Protein AF-A0A7Y2GJF8-F1 (afdb_monomer)

Nearest PDB structures (foldseek):
  7q1u-assembly1_B  TM=3.019E-01  e=6.125E-01  Escherichia coli K-12
  6xux-assembly1_A  TM=4.109E-01  e=1.819E+00  Escherichia coli K-12
  5gw7-assembly1_A  TM=3.186E-01  e=1.722E+00  Escherichia coli K-12
  6szw-assembly1_B  TM=3.646E-01  e=4.587E+00  Homo sapiens
  5ca3-assembly1_A  TM=2.733E-01  e=1.819E+00  Escherichia coli K-12

Solvent-accessible surface area (backbone atoms only — not comparable to full-atom values): 9006 Å² total; per-residue (Å²): 134,92,78,89,88,84,89,83,88,80,82,88,88,82,90,76,90,79,80,70,80,77,77,78,77,64,84,79,70,76,78,77,66,73,54,85,49,54,71,48,77,48,79,56,97,68,32,31,32,43,35,41,38,47,97,43,24,38,38,39,35,42,32,59,45,86,38,51,74,63,38,77,48,60,35,39,48,48,78,48,47,39,62,96,47,70,71,48,23,49,57,17,38,55,56,54,38,46,22,29,38,28,49,71,85,45,76,46,53,50,68,62,38,60,48,78,46,71,37,67,77,72,75,99,55,66,48,45,50,41,31,37,20,41,76,86,67,48,76,43,41,74,46,75,44,72,45,53,131

Mean predicted aligned error: 14.21 Å

Sequence (149 aa):
MRFCTARIVQLLIYSILFTTPLLAYGPILPAVYSVKTVTSIENSNGLKTAIFDTEAGRIRFNLPDDMIAGDSLTGTVYTEPAGKNEKERGKNLEKLNAHVLDVAGQNSAVSNRIFKFELPITGSGVKFMVGLKDRKGNRVSSIDVPLSL

Secondary structure (DSSP, 8-state):
-------------------------------------EEEEEEETTEEEEEEEETTEEEEEEEES---TTSEEEEEEEEEE--SSHHHHHHHHHHHHT-EEEETTEEEEGGGSEEEEEPP--SS-SEEEEEEE-TTS-EEEEEEEEPP-

Structure (mmCIF, N/CA/C/O backbone):
data_AF-A0A7Y2GJF8-F1
#
_entry.id   AF-A0A7Y2GJF8-F1
#
loop_
_atom_site.group_PDB
_atom_site.id
_atom_site.type_symbol
_atom_site.label_atom_id
_atom_site.label_alt_id
_atom_site.label_comp_id
_atom_site.label_asym_id
_atom_site.label_entity_id
_atom_site.label_seq_id
_atom_site.pdbx_PDB_ins_code
_atom_site.Cartn_x
_atom_site.Cartn_y
_atom_site.Cartn_z
_atom_site.occupancy
_atom_site.B_iso_or_equiv
_atom_site.auth_seq_id
_atom_site.auth_comp_id
_atom_site.auth_asym_id
_atom_site.auth_atom_id
_atom_site.pdbx_PDB_model_num
ATOM 1 N N . MET A 1 1 ? -35.839 -91.460 17.081 1.00 36.31 1 MET A N 1
ATOM 2 C CA . MET A 1 1 ? -34.523 -91.714 17.719 1.00 36.31 1 MET A CA 1
ATOM 3 C C . MET A 1 1 ? -33.544 -90.687 17.140 1.00 36.31 1 MET A C 1
ATOM 5 O O . MET A 1 1 ? -33.461 -90.638 15.928 1.00 36.31 1 MET A O 1
ATOM 9 N N . ARG A 1 2 ? -33.128 -89.657 17.912 1.00 42.22 2 ARG A N 1
ATOM 10 C CA . ARG A 1 2 ? -31.788 -89.515 18.566 1.00 42.22 2 ARG A CA 1
ATOM 11 C C . ARG A 1 2 ? -30.663 -89.313 17.518 1.00 42.22 2 ARG A C 1
ATOM 13 O O . ARG A 1 2 ? -30.550 -90.192 16.684 1.00 42.22 2 ARG A O 1
ATOM 20 N N . PHE A 1 3 ? -29.800 -88.286 17.432 1.00 40.03 3 PHE A N 1
ATOM 21 C CA . PHE A 1 3 ? -29.294 -87.133 18.225 1.00 40.03 3 PHE A CA 1
ATOM 22 C C . PHE A 1 3 ? -28.727 -86.084 17.202 1.00 40.03 3 PHE A C 1
ATOM 24 O O . PHE A 1 3 ? -28.379 -86.486 16.099 1.00 40.03 3 PHE A O 1
ATOM 31 N N . CYS A 1 4 ? -28.771 -84.749 17.397 1.00 41.44 4 CYS A N 1
ATOM 32 C CA . CYS A 1 4 ? -27.732 -83.869 18.012 1.00 41.44 4 CYS A CA 1
ATOM 33 C C . CYS A 1 4 ? -26.285 -84.172 17.529 1.00 41.44 4 CYS A C 1
ATOM 35 O O . CYS A 1 4 ? -25.890 -85.323 17.599 1.00 41.44 4 CYS A O 1
ATOM 37 N N . THR A 1 5 ? -25.366 -83.289 17.105 1.00 45.94 5 THR A N 1
ATOM 38 C CA . THR A 1 5 ? -25.114 -81.834 17.219 1.00 45.94 5 THR A CA 1
ATOM 39 C C . THR A 1 5 ? -23.868 -81.550 16.347 1.00 45.94 5 THR A C 1
ATOM 41 O O . THR A 1 5 ? -22.977 -82.392 16.366 1.00 45.94 5 THR A O 1
ATOM 44 N N . ALA A 1 6 ? -23.736 -80.397 15.677 1.00 42.75 6 ALA A N 1
ATOM 45 C CA . ALA A 1 6 ? -22.507 -79.571 15.655 1.00 42.75 6 ALA A CA 1
ATOM 46 C C . ALA A 1 6 ? -22.603 -78.440 14.615 1.00 42.75 6 ALA A C 1
ATOM 48 O O . ALA A 1 6 ? -22.857 -78.652 13.435 1.00 42.75 6 ALA A O 1
ATOM 49 N N . ARG A 1 7 ? -22.399 -77.223 15.121 1.00 45.28 7 ARG A N 1
ATOM 50 C CA . ARG A 1 7 ? -22.245 -75.944 14.420 1.00 45.28 7 ARG A CA 1
ATOM 51 C C . ARG A 1 7 ? -21.040 -75.954 13.468 1.00 45.28 7 ARG A C 1
ATOM 53 O O . ARG A 1 7 ? -20.129 -76.728 13.725 1.00 45.28 7 ARG A O 1
ATOM 60 N N . ILE A 1 8 ? -20.982 -74.973 12.548 1.00 45.31 8 ILE A N 1
ATOM 61 C CA . ILE A 1 8 ? -19.852 -74.030 12.299 1.00 45.31 8 ILE A CA 1
ATOM 62 C C . ILE A 1 8 ? -19.810 -73.613 10.809 1.00 45.31 8 ILE A C 1
ATOM 64 O O . ILE A 1 8 ? -19.489 -74.429 9.958 1.00 45.31 8 ILE A O 1
ATOM 68 N N . VAL A 1 9 ? -20.061 -72.310 10.560 1.00 41.81 9 VAL A N 1
ATOM 69 C CA . VAL A 1 9 ? -19.407 -71.464 9.523 1.00 41.81 9 VAL A CA 1
ATOM 70 C C . VAL A 1 9 ? -19.924 -71.660 8.079 1.00 41.81 9 VAL A C 1
ATOM 72 O O . VAL A 1 9 ? -19.885 -72.748 7.537 1.00 41.81 9 VAL A O 1
ATOM 75 N N . GLN A 1 10 ? -20.504 -70.669 7.392 1.00 47.84 10 GLN A N 1
ATOM 76 C CA . GLN A 1 10 ? -19.879 -69.407 6.985 1.00 47.84 10 GLN A CA 1
ATOM 77 C C . GLN A 1 10 ? -20.947 -68.367 6.564 1.00 47.84 10 GLN A C 1
ATOM 79 O O . GLN A 1 10 ? -21.796 -68.650 5.724 1.00 47.84 10 GLN A O 1
ATOM 84 N N . LEU A 1 11 ? -20.858 -67.182 7.182 1.00 44.34 11 LEU A N 1
ATOM 85 C CA . LEU A 1 11 ? -21.131 -65.819 6.678 1.00 44.34 11 LEU A CA 1
ATOM 86 C C . LEU A 1 11 ? -21.849 -65.684 5.311 1.0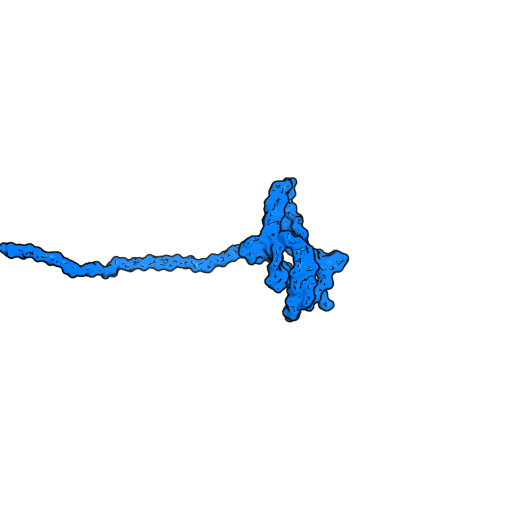0 44.34 11 LEU A C 1
ATOM 88 O O . LEU A 1 11 ? -21.334 -66.130 4.292 1.00 44.34 11 LEU A O 1
ATOM 92 N N . LEU A 1 12 ? -23.042 -65.067 5.251 1.00 45.53 12 LEU A N 1
ATOM 93 C CA . LEU A 1 12 ? -23.257 -63.607 5.086 1.00 45.53 12 LEU A CA 1
ATOM 94 C C . LEU A 1 12 ? -22.423 -63.009 3.951 1.00 45.53 12 LEU A C 1
ATOM 96 O O . LEU A 1 12 ? -21.213 -63.016 4.100 1.00 45.53 12 LEU A O 1
ATOM 100 N N . ILE A 1 13 ? -23.046 -62.392 2.931 1.00 51.12 13 ILE A N 1
ATOM 101 C CA . ILE A 1 13 ? -22.548 -61.151 2.297 1.00 51.12 13 ILE A CA 1
ATOM 102 C C . ILE A 1 13 ? -23.564 -60.583 1.269 1.00 51.12 13 ILE A C 1
ATOM 104 O O . ILE A 1 13 ? -23.836 -61.171 0.230 1.00 51.12 13 ILE A O 1
ATOM 108 N N . TYR A 1 14 ? -24.077 -59.390 1.607 1.00 44.25 14 TYR A N 1
ATOM 109 C CA . TYR A 1 14 ? -24.382 -58.252 0.722 1.00 44.25 14 TYR A CA 1
ATOM 110 C C . TYR A 1 14 ? -25.706 -58.188 -0.063 1.00 44.25 14 TYR A C 1
ATOM 112 O O . TYR A 1 14 ? -25.747 -58.009 -1.276 1.00 44.25 14 TYR A O 1
ATOM 120 N N . SER A 1 15 ? -26.811 -58.100 0.675 1.00 51.16 15 SER A N 1
ATOM 121 C CA . SER A 1 15 ? -27.824 -57.076 0.389 1.00 51.16 15 SER A CA 1
ATOM 122 C C . SER A 1 15 ? -27.354 -55.739 0.979 1.00 51.16 15 SER A C 1
ATOM 124 O O . SER A 1 15 ? -27.128 -55.702 2.182 1.00 51.16 15 SER A O 1
ATOM 126 N N . ILE A 1 16 ? -27.176 -54.698 0.157 1.00 58.72 16 ILE A N 1
ATOM 127 C CA . ILE A 1 16 ? -27.566 -53.282 0.361 1.00 58.72 16 ILE A CA 1
ATOM 128 C C . ILE A 1 16 ? -27.118 -52.528 -0.907 1.00 58.72 16 ILE A C 1
ATOM 130 O O . ILE A 1 16 ? -25.934 -52.267 -1.116 1.00 58.72 16 ILE A O 1
ATOM 134 N N . LEU A 1 17 ? -28.081 -52.166 -1.758 1.00 49.81 17 LEU A N 1
ATOM 135 C CA . LEU A 1 17 ? -27.919 -51.116 -2.763 1.00 49.81 17 LEU A CA 1
ATOM 136 C C . LEU A 1 17 ? -27.849 -49.782 -2.009 1.00 49.81 17 LEU A C 1
ATOM 138 O O . LEU A 1 17 ? -28.873 -49.163 -1.731 1.00 49.81 17 LEU A O 1
ATOM 142 N N . PHE A 1 18 ? -26.643 -49.367 -1.620 1.00 45.47 18 PHE A N 1
ATOM 143 C CA . PHE A 1 18 ? -26.397 -48.033 -1.077 1.00 45.47 18 PHE A CA 1
ATOM 144 C C . PHE A 1 18 ? -26.382 -47.064 -2.261 1.00 45.47 18 PHE A C 1
ATOM 146 O O . PHE A 1 18 ? -25.347 -46.782 -2.860 1.00 45.47 18 PHE A O 1
ATOM 153 N N . THR A 1 19 ? -27.567 -46.606 -2.656 1.00 52.97 19 THR A N 1
ATOM 154 C CA . THR A 1 19 ? -27.721 -45.499 -3.594 1.00 52.97 19 THR A CA 1
ATOM 155 C C . THR A 1 19 ? -27.231 -44.238 -2.890 1.00 52.97 19 THR A C 1
ATOM 157 O O . THR A 1 19 ? -27.974 -43.609 -2.138 1.00 52.97 19 THR A O 1
ATOM 160 N N . THR A 1 20 ? -25.966 -43.876 -3.072 1.00 64.00 20 THR A N 1
ATOM 161 C CA . THR A 1 20 ? -25.497 -42.547 -2.692 1.00 64.00 20 THR A CA 1
A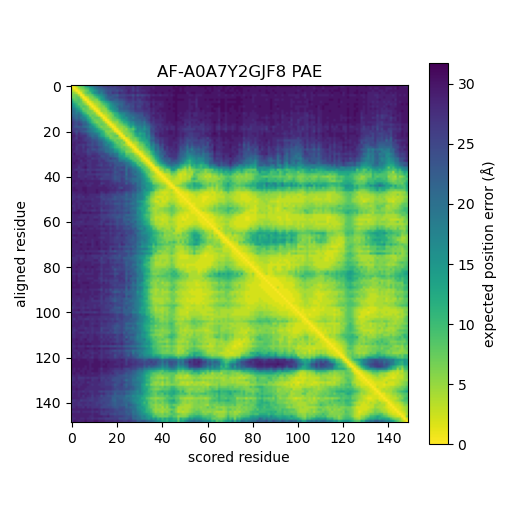TOM 162 C C . THR A 1 20 ? -25.920 -41.580 -3.798 1.00 64.00 20 THR A C 1
ATOM 164 O O . THR A 1 20 ? -25.414 -41.678 -4.917 1.00 64.00 20 THR A O 1
ATOM 167 N N . PRO A 1 21 ? -26.849 -40.634 -3.557 1.00 53.94 21 PRO A N 1
ATOM 168 C CA . PRO A 1 21 ? -26.909 -39.474 -4.417 1.00 53.94 21 PRO A CA 1
ATOM 169 C C . PRO A 1 21 ? -25.606 -38.718 -4.181 1.00 53.94 21 PRO A C 1
ATOM 171 O O . PRO A 1 21 ? -25.327 -38.230 -3.084 1.00 53.94 21 PRO A O 1
ATOM 174 N N . LEU A 1 22 ? -24.783 -38.715 -5.224 1.00 58.25 22 LEU A N 1
ATOM 175 C CA . LEU A 1 22 ? -23.621 -37.869 -5.391 1.00 58.25 22 LEU A CA 1
ATOM 176 C C . LEU A 1 22 ? -24.006 -36.450 -4.956 1.00 58.25 22 LEU A C 1
ATOM 178 O O . LEU A 1 22 ? -24.735 -35.749 -5.658 1.00 58.25 22 LEU A O 1
ATOM 182 N N . LEU A 1 23 ? -23.548 -36.054 -3.768 1.00 47.06 23 LEU A N 1
ATOM 183 C CA . LEU A 1 23 ? -23.505 -34.662 -3.357 1.00 47.06 23 LEU A CA 1
ATOM 184 C C . LEU A 1 23 ? -22.713 -33.937 -4.439 1.00 47.06 23 LEU A C 1
ATOM 186 O O . LEU A 1 23 ? -21.494 -34.077 -4.528 1.00 47.06 23 LEU A O 1
ATOM 190 N N . ALA A 1 24 ? -23.430 -33.209 -5.289 1.00 58.69 24 ALA A N 1
ATOM 191 C CA . ALA A 1 24 ? -22.868 -32.250 -6.213 1.00 58.69 24 ALA A CA 1
ATOM 192 C C . ALA A 1 24 ? -22.210 -31.140 -5.384 1.00 58.69 24 ALA A C 1
ATOM 194 O O . ALA A 1 24 ? -22.791 -30.088 -5.126 1.00 58.69 24 ALA A O 1
ATOM 195 N N . TYR A 1 25 ? -20.986 -31.403 -4.931 1.00 53.69 25 TYR A N 1
ATOM 196 C CA . TYR A 1 25 ? -20.023 -30.386 -4.553 1.00 53.69 25 TYR A CA 1
ATOM 197 C C . TYR A 1 25 ? -19.658 -29.647 -5.842 1.00 53.69 25 TYR A C 1
ATOM 199 O O . TYR A 1 25 ? -18.676 -29.958 -6.514 1.00 53.69 25 TYR A O 1
ATOM 207 N N . GLY A 1 26 ? -20.509 -28.700 -6.239 1.00 57.38 26 GLY A N 1
ATOM 208 C CA . GLY A 1 26 ? -20.113 -27.682 -7.200 1.00 57.38 26 GLY A CA 1
ATOM 209 C C . GLY A 1 26 ? -18.865 -26.968 -6.667 1.00 57.38 26 GLY A C 1
ATOM 210 O O . GLY A 1 26 ? -18.721 -26.837 -5.446 1.00 57.38 26 GLY A O 1
ATOM 211 N N . PRO A 1 27 ? -17.938 -26.530 -7.533 1.00 57.91 27 PRO A N 1
ATOM 212 C CA . PRO A 1 27 ? -16.806 -25.743 -7.077 1.00 57.91 27 PRO A CA 1
ATOM 213 C C . PRO A 1 27 ? -17.349 -24.513 -6.348 1.00 57.91 27 PRO A C 1
ATOM 215 O O . PRO A 1 27 ? -18.066 -23.695 -6.926 1.00 57.91 27 PRO A O 1
ATOM 218 N N . ILE A 1 28 ? -17.033 -24.409 -5.057 1.00 60.62 28 ILE A N 1
ATOM 219 C CA . ILE A 1 28 ? -17.267 -23.200 -4.278 1.00 60.62 28 ILE A CA 1
ATOM 220 C C . ILE A 1 28 ? -16.330 -22.166 -4.899 1.00 60.62 28 ILE A C 1
ATOM 222 O O . ILE A 1 28 ? -15.141 -22.131 -4.585 1.00 60.62 28 ILE A O 1
ATOM 226 N N . LEU A 1 29 ? -16.826 -21.381 -5.855 1.00 51.47 29 LEU A N 1
ATOM 227 C CA . LEU A 1 29 ? -16.100 -20.209 -6.314 1.00 51.47 29 LEU A CA 1
ATOM 228 C C . LEU A 1 29 ? -15.904 -19.341 -5.066 1.00 51.47 29 LEU A C 1
ATOM 230 O O . LEU A 1 29 ? -16.901 -19.025 -4.406 1.00 51.47 29 LEU A O 1
ATOM 234 N N . PRO A 1 30 ? -14.662 -18.999 -4.672 1.00 48.53 30 PRO A N 1
ATOM 235 C CA . PRO A 1 30 ? -14.483 -18.038 -3.604 1.00 48.53 30 PRO A CA 1
ATOM 236 C C . PRO A 1 30 ? -15.214 -16.777 -4.048 1.00 48.53 30 PRO A C 1
ATOM 238 O O . PRO A 1 30 ? -14.938 -16.243 -5.124 1.00 48.53 30 PRO A O 1
ATOM 241 N N . ALA A 1 31 ? -16.197 -16.349 -3.255 1.00 45.88 31 ALA A N 1
ATOM 242 C CA . ALA A 1 31 ? -16.839 -15.066 -3.451 1.00 45.88 31 ALA A CA 1
ATOM 243 C C . ALA A 1 31 ? -15.718 -14.027 -3.506 1.00 45.88 31 ALA A C 1
ATOM 245 O O . ALA A 1 31 ? -15.045 -13.771 -2.504 1.00 45.88 31 ALA A O 1
ATOM 246 N N . VAL A 1 32 ? -15.470 -13.488 -4.697 1.00 41.28 32 VAL A N 1
ATOM 247 C CA . VAL A 1 32 ? -14.641 -12.30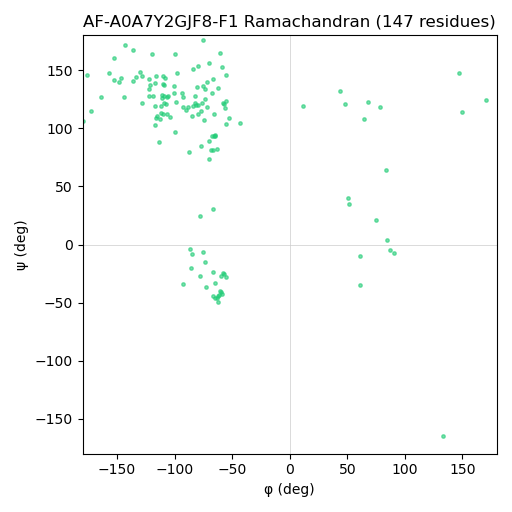5 -4.864 1.00 41.28 32 VAL A CA 1
ATOM 248 C C . VAL A 1 32 ? -15.429 -11.210 -4.164 1.00 41.28 32 VAL A C 1
ATOM 250 O O . VAL A 1 32 ? -16.378 -10.655 -4.714 1.00 41.28 32 VAL A O 1
ATOM 253 N N . TYR A 1 33 ? -15.114 -10.982 -2.890 1.00 42.19 33 TYR A N 1
ATOM 254 C CA . TYR A 1 33 ? -15.618 -9.842 -2.150 1.00 42.19 33 TYR A CA 1
ATOM 255 C C . TYR A 1 33 ? -15.025 -8.616 -2.829 1.00 42.19 33 TYR A C 1
ATOM 257 O O . TYR A 1 33 ? -13.898 -8.215 -2.548 1.00 42.19 33 TYR A O 1
ATOM 265 N N . SER A 1 34 ? -15.780 -8.063 -3.774 1.00 40.94 34 SER A N 1
ATOM 266 C CA . SER A 1 34 ? -15.490 -6.777 -4.380 1.00 40.94 34 SER A CA 1
ATOM 267 C C . SER A 1 34 ? -15.718 -5.733 -3.293 1.00 40.94 34 SER A C 1
ATOM 269 O O . SER A 1 34 ? -16.789 -5.135 -3.199 1.00 40.94 34 SER A O 1
ATOM 271 N N . VAL A 1 35 ? -14.732 -5.550 -2.411 1.00 49.22 35 VAL A N 1
ATOM 272 C CA . VAL A 1 35 ? -14.678 -4.339 -1.596 1.00 49.22 35 VAL A CA 1
ATOM 273 C C . VAL A 1 35 ? -14.691 -3.210 -2.607 1.00 49.22 35 VAL A C 1
ATOM 275 O O . VAL A 1 35 ? -13.879 -3.194 -3.536 1.00 49.22 35 VAL A O 1
ATOM 278 N N . LYS A 1 36 ? -15.663 -2.312 -2.464 1.00 48.41 36 LYS A N 1
ATOM 279 C CA . LYS A 1 36 ? -15.835 -1.149 -3.327 1.00 48.41 36 LYS A CA 1
ATOM 280 C C . LYS A 1 36 ? -14.691 -0.178 -3.042 1.00 48.41 36 LYS A C 1
ATOM 282 O O . LYS A 1 36 ? -14.854 0.814 -2.343 1.00 48.41 36 LYS A O 1
ATOM 287 N N . THR A 1 37 ? -13.509 -0.543 -3.510 1.00 59.28 37 THR A N 1
ATOM 288 C CA . THR A 1 37 ? -12.298 0.241 -3.388 1.00 59.28 37 THR A CA 1
ATOM 289 C C . THR A 1 37 ? -12.298 1.226 -4.535 1.00 59.28 37 THR A C 1
ATOM 291 O O . THR A 1 37 ? -12.216 0.842 -5.699 1.00 59.28 37 THR A O 1
ATOM 294 N N . VAL A 1 38 ? -12.483 2.504 -4.214 1.00 62.94 38 VAL A N 1
ATOM 295 C CA . VAL A 1 38 ? -12.246 3.558 -5.196 1.00 62.94 38 VAL A CA 1
ATOM 296 C C . VAL A 1 38 ? -10.736 3.708 -5.282 1.00 62.94 38 VAL A C 1
ATOM 298 O O . VAL A 1 38 ? -10.066 3.910 -4.268 1.00 62.94 38 VAL A O 1
ATOM 301 N N . THR A 1 39 ? -10.203 3.529 -6.484 1.00 76.62 39 THR A N 1
ATOM 302 C CA . THR A 1 39 ? -8.782 3.705 -6.760 1.00 76.62 39 THR A CA 1
ATOM 303 C C . THR A 1 39 ? -8.585 4.927 -7.633 1.00 76.62 39 THR A C 1
ATOM 305 O O . THR A 1 39 ? -9.193 5.018 -8.699 1.00 76.62 39 THR A O 1
ATOM 308 N N . SER A 1 40 ? -7.735 5.849 -7.196 1.00 77.06 40 SER A N 1
ATOM 309 C CA . SER A 1 40 ? -7.389 7.057 -7.949 1.00 77.06 40 SER A CA 1
ATOM 310 C C . SER A 1 40 ? -5.875 7.226 -8.011 1.00 77.06 40 SER A C 1
ATOM 312 O O . SER A 1 40 ? -5.177 6.839 -7.076 1.00 77.06 40 SER A O 1
ATOM 314 N N . ILE A 1 41 ? -5.368 7.804 -9.100 1.00 80.19 41 ILE A N 1
ATOM 315 C CA . ILE A 1 41 ? -3.978 8.265 -9.197 1.00 80.19 41 ILE A CA 1
ATOM 316 C C . ILE A 1 41 ? -4.004 9.784 -9.262 1.00 80.19 41 ILE A C 1
ATOM 318 O O . ILE A 1 41 ? -4.550 10.366 -10.198 1.00 80.19 41 ILE A O 1
ATOM 322 N N . GLU A 1 42 ? -3.380 10.416 -8.279 1.00 83.06 42 GLU A N 1
ATOM 323 C CA . GLU A 1 42 ? -3.127 11.851 -8.276 1.00 83.06 42 GLU A CA 1
ATOM 324 C C . GLU A 1 42 ? -1.680 12.103 -8.698 1.00 83.06 42 GLU A C 1
ATOM 326 O O . GLU A 1 42 ? -0.765 11.507 -8.138 1.00 83.06 42 GLU A O 1
ATOM 331 N N . ASN A 1 43 ? -1.456 12.999 -9.658 1.00 79.44 43 ASN A N 1
ATOM 332 C CA . ASN A 1 43 ? -0.113 13.457 -10.014 1.00 79.44 43 ASN A CA 1
ATOM 333 C C . ASN A 1 43 ? 0.054 14.892 -9.514 1.00 79.44 43 ASN A C 1
ATOM 335 O O . ASN A 1 43 ? -0.707 15.774 -9.912 1.00 79.44 43 ASN A O 1
ATOM 339 N N . SER A 1 44 ? 1.039 15.133 -8.653 1.00 76.81 44 SER A N 1
ATOM 340 C CA . SER A 1 44 ? 1.346 16.471 -8.141 1.00 76.81 44 SER A CA 1
ATOM 341 C C . SER A 1 44 ? 2.852 16.632 -7.962 1.00 76.81 44 SER A C 1
ATOM 343 O O . SER A 1 44 ? 3.482 15.806 -7.310 1.00 76.81 44 SER A O 1
ATOM 345 N N . ASN A 1 45 ? 3.432 17.686 -8.547 1.00 75.06 45 ASN A N 1
ATOM 346 C CA . ASN A 1 45 ? 4.848 18.060 -8.399 1.00 75.06 45 ASN A CA 1
ATOM 347 C C . ASN A 1 45 ? 5.865 16.919 -8.642 1.00 75.06 45 AS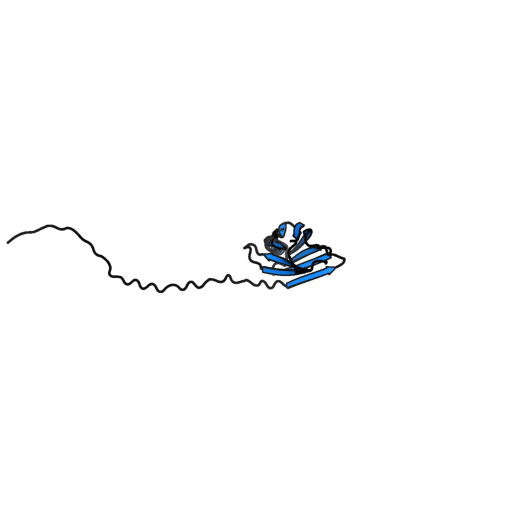N A C 1
ATOM 349 O O . ASN A 1 45 ? 6.845 16.810 -7.910 1.00 75.06 45 ASN A O 1
ATOM 353 N N . GLY A 1 46 ? 5.644 16.055 -9.641 1.00 70.75 46 GLY A N 1
ATOM 354 C CA . GLY A 1 46 ? 6.557 14.933 -9.925 1.00 70.75 46 GLY A CA 1
ATOM 355 C C . GLY A 1 46 ? 6.446 13.765 -8.934 1.00 70.75 46 GLY A C 1
ATOM 356 O O . GLY A 1 46 ? 7.361 12.950 -8.814 1.00 70.75 46 GLY A O 1
ATOM 357 N N . LEU A 1 47 ? 5.318 13.666 -8.228 1.00 80.62 47 LEU A N 1
ATOM 358 C CA . LEU A 1 47 ? 4.947 12.530 -7.393 1.00 80.62 47 LEU A CA 1
ATOM 359 C C . LEU A 1 47 ? 3.604 11.969 -7.872 1.00 80.62 47 LEU A C 1
ATOM 361 O O . LEU A 1 47 ? 2.618 12.707 -7.977 1.00 80.62 47 LEU A O 1
ATOM 365 N N . LYS A 1 48 ? 3.549 10.660 -8.124 1.00 83.44 48 LYS A N 1
ATOM 366 C CA . LYS A 1 48 ? 2.301 9.931 -8.361 1.00 83.44 48 LYS A CA 1
ATOM 367 C C . LYS A 1 48 ? 1.806 9.351 -7.042 1.00 83.44 48 LYS A C 1
ATOM 369 O O . LYS A 1 48 ? 2.531 8.646 -6.355 1.00 83.44 48 LYS A O 1
ATOM 374 N N . THR A 1 49 ? 0.564 9.611 -6.670 1.00 85.75 49 THR A N 1
ATOM 375 C CA . THR A 1 49 ? -0.046 9.061 -5.456 1.00 85.75 49 THR A CA 1
ATOM 376 C C . THR A 1 49 ? -1.188 8.141 -5.843 1.00 85.75 49 THR A C 1
ATOM 378 O O . THR A 1 49 ? -2.222 8.608 -6.313 1.00 85.75 49 THR A O 1
ATOM 381 N N . ALA A 1 50 ? -1.017 6.837 -5.640 1.00 84.88 50 ALA A N 1
ATOM 382 C CA . ALA A 1 50 ? -2.098 5.871 -5.779 1.00 84.88 50 ALA A CA 1
ATOM 383 C C . ALA A 1 50 ? -2.902 5.819 -4.473 1.00 84.88 50 ALA A C 1
ATOM 385 O O . ALA A 1 50 ? -2.370 5.506 -3.408 1.00 84.88 50 ALA A O 1
ATOM 386 N N . ILE A 1 51 ? -4.183 6.151 -4.546 1.00 87.06 51 ILE A N 1
ATOM 387 C CA . ILE A 1 51 ? -5.097 6.185 -3.407 1.00 87.06 51 ILE A CA 1
ATOM 388 C C . ILE A 1 51 ? -6.020 4.981 -3.504 1.00 87.06 51 ILE A C 1
ATOM 390 O O . ILE A 1 51 ? -6.652 4.774 -4.535 1.00 87.06 51 ILE A O 1
ATOM 394 N N . PHE A 1 52 ? -6.109 4.219 -2.420 1.00 85.50 52 PHE A N 1
ATOM 395 C CA . PHE A 1 52 ? -7.049 3.120 -2.247 1.00 85.50 52 PHE A CA 1
ATOM 396 C C . PHE A 1 52 ? -7.992 3.462 -1.095 1.00 85.50 52 PHE A C 1
ATOM 398 O O . PHE A 1 52 ? -7.592 3.455 0.074 1.00 85.50 52 PHE A O 1
ATOM 405 N N . ASP A 1 53 ? -9.248 3.757 -1.415 1.00 85.44 53 ASP A N 1
ATOM 406 C CA . ASP A 1 53 ? -10.295 3.958 -0.416 1.00 85.44 53 ASP A CA 1
ATOM 407 C C . ASP A 1 53 ? -10.847 2.60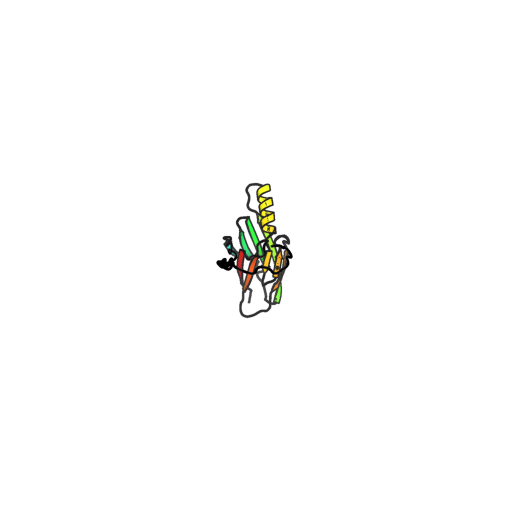6 0.036 1.00 85.44 53 ASP A C 1
ATOM 409 O O . ASP A 1 53 ? -11.352 1.835 -0.771 1.00 85.44 53 ASP A O 1
ATOM 413 N N . THR A 1 54 ? -10.780 2.303 1.329 1.00 83.94 54 THR A N 1
ATOM 414 C CA . THR A 1 54 ? -11.351 1.086 1.923 1.00 83.94 54 THR A CA 1
ATOM 415 C C . THR A 1 54 ? -12.396 1.454 2.976 1.00 83.94 54 THR A C 1
ATOM 417 O O . THR A 1 54 ? -12.409 2.568 3.498 1.00 83.94 54 THR A O 1
ATOM 420 N N . GLU A 1 55 ? -13.239 0.500 3.377 1.00 82.88 55 GLU A N 1
ATOM 421 C CA . GLU A 1 55 ? -14.200 0.712 4.475 1.00 82.88 55 GLU A CA 1
ATOM 422 C C . GLU A 1 55 ? -13.523 1.079 5.809 1.00 82.88 55 GLU A C 1
ATOM 424 O O . GLU A 1 55 ? -14.115 1.750 6.652 1.00 82.88 55 GLU A O 1
ATOM 429 N N . ALA A 1 56 ? -12.274 0.644 6.012 1.00 83.81 56 ALA A N 1
ATOM 430 C CA . ALA A 1 56 ? -11.496 0.947 7.209 1.00 83.81 56 ALA A CA 1
ATOM 431 C C . ALA A 1 56 ? -10.771 2.304 7.129 1.00 83.81 56 ALA A C 1
ATOM 433 O O . ALA A 1 56 ? -10.209 2.753 8.125 1.00 83.81 56 ALA A O 1
ATOM 434 N N . GLY A 1 57 ? -10.771 2.975 5.977 1.00 86.38 57 GLY A N 1
ATOM 435 C CA . GLY A 1 57 ? -10.031 4.213 5.751 1.00 86.38 57 GLY A CA 1
ATOM 436 C C . GLY A 1 57 ? -9.251 4.192 4.444 1.00 86.38 57 GLY A C 1
ATOM 437 O O . GLY A 1 57 ? -9.483 3.345 3.584 1.00 86.38 57 GLY A O 1
ATOM 438 N N . ARG A 1 58 ? -8.316 5.124 4.289 1.00 89.31 58 ARG A N 1
ATOM 439 C CA . ARG A 1 58 ? -7.601 5.336 3.024 1.00 89.31 58 ARG A CA 1
ATOM 440 C C . ARG A 1 58 ? -6.160 4.871 3.115 1.00 89.31 58 ARG A C 1
ATOM 442 O O . ARG A 1 58 ? -5.508 5.047 4.142 1.00 89.31 58 ARG A O 1
ATOM 449 N N . ILE A 1 59 ? -5.655 4.308 2.027 1.00 87.56 59 ILE A N 1
ATOM 450 C CA . ILE A 1 59 ? -4.247 3.952 1.866 1.00 87.56 59 ILE A CA 1
ATOM 451 C C . ILE A 1 59 ? -3.704 4.790 0.716 1.00 87.56 59 ILE A C 1
ATOM 453 O O . ILE A 1 59 ? -4.203 4.707 -0.401 1.00 87.56 59 ILE A O 1
ATOM 457 N N . ARG A 1 60 ? -2.699 5.615 0.996 1.00 89.00 60 ARG A N 1
ATOM 458 C CA . ARG A 1 60 ? -2.046 6.486 0.019 1.00 89.00 60 ARG A CA 1
ATOM 459 C C . ARG A 1 60 ? -0.656 5.946 -0.242 1.00 89.00 60 ARG A C 1
ATOM 461 O O . ARG A 1 60 ? 0.132 5.801 0.688 1.00 89.00 60 ARG A O 1
ATOM 468 N N . PHE A 1 61 ? -0.369 5.633 -1.490 1.00 86.75 61 PHE A N 1
ATOM 469 C CA . PHE A 1 61 ? 0.909 5.107 -1.918 1.00 86.75 61 PHE A CA 1
ATOM 470 C C . PHE A 1 61 ? 1.602 6.136 -2.796 1.00 86.75 61 PHE A C 1
ATOM 472 O O . PHE A 1 61 ? 1.184 6.393 -3.922 1.00 86.75 61 PHE A O 1
ATOM 479 N N . ASN A 1 62 ? 2.641 6.744 -2.242 1.00 87.44 62 ASN A N 1
ATOM 480 C CA . ASN A 1 62 ? 3.425 7.774 -2.893 1.00 87.44 62 ASN A CA 1
ATOM 481 C C . ASN A 1 62 ? 4.549 7.109 -3.680 1.00 87.44 62 ASN A C 1
ATOM 483 O O . ASN A 1 62 ? 5.427 6.448 -3.112 1.00 87.44 62 ASN A O 1
ATOM 487 N N . LEU A 1 63 ? 4.501 7.327 -4.980 1.00 84.00 63 LEU A N 1
ATOM 488 C CA . LEU A 1 63 ? 5.405 6.827 -5.990 1.00 84.00 63 LEU A CA 1
ATOM 489 C C . LEU A 1 63 ? 6.114 8.013 -6.651 1.00 84.00 63 LEU A C 1
ATOM 491 O O . LEU A 1 63 ? 5.466 9.027 -6.920 1.00 84.00 63 LEU A O 1
ATOM 495 N N . PRO A 1 64 ? 7.419 7.917 -6.936 1.00 80.81 64 PRO A N 1
ATOM 496 C CA . PRO A 1 64 ? 8.077 8.894 -7.794 1.00 80.81 64 PRO A CA 1
ATOM 497 C C . PRO A 1 64 ? 7.411 8.919 -9.178 1.00 80.81 64 PRO A C 1
ATOM 499 O O . PRO A 1 64 ? 6.818 7.934 -9.613 1.00 80.81 64 PRO A O 1
ATOM 502 N N . ASP A 1 65 ? 7.476 10.056 -9.864 1.00 75.56 65 ASP A N 1
ATOM 503 C CA . ASP A 1 65 ? 7.000 10.171 -11.251 1.00 75.56 65 ASP A CA 1
ATOM 504 C C . ASP A 1 65 ? 7.993 9.588 -12.263 1.00 75.56 65 ASP A C 1
ATOM 506 O O . ASP A 1 65 ? 7.597 9.085 -13.314 1.00 75.56 65 ASP A O 1
ATOM 510 N N . ASP A 1 66 ? 9.276 9.585 -11.906 1.00 71.38 66 ASP A N 1
ATOM 511 C CA . ASP A 1 66 ? 10.351 9.004 -12.702 1.00 71.38 66 ASP A CA 1
ATOM 512 C C . ASP A 1 66 ? 10.508 7.511 -12.372 1.00 71.38 66 ASP A C 1
ATOM 514 O O . ASP A 1 66 ? 11.309 7.105 -11.531 1.00 71.38 66 ASP A O 1
ATOM 518 N N . MET A 1 67 ? 9.629 6.694 -12.956 1.00 77.94 67 MET A N 1
ATOM 519 C CA . MET A 1 67 ? 9.638 5.239 -12.806 1.00 77.94 67 MET A CA 1
ATOM 520 C C . MET A 1 67 ? 10.011 4.595 -14.131 1.00 77.94 67 MET A C 1
ATOM 522 O O . MET A 1 67 ? 9.226 4.636 -15.082 1.00 77.94 67 MET A O 1
ATOM 526 N N . ILE A 1 68 ? 11.178 3.955 -14.151 1.00 76.62 68 ILE A N 1
ATOM 527 C CA . ILE A 1 68 ? 11.740 3.285 -15.322 1.00 76.62 68 ILE A CA 1
ATOM 528 C C . ILE A 1 68 ? 11.711 1.770 -15.096 1.00 76.62 68 ILE A C 1
ATOM 530 O O . ILE A 1 68 ? 12.010 1.270 -14.009 1.00 76.62 68 ILE A O 1
ATOM 534 N N . ALA A 1 69 ? 11.336 1.017 -16.130 1.00 79.94 69 ALA A N 1
ATOM 535 C CA . ALA A 1 69 ? 11.374 -0.441 -16.081 1.00 79.94 69 ALA A CA 1
ATOM 536 C C . ALA A 1 69 ? 12.814 -0.941 -15.881 1.00 79.94 69 ALA A C 1
ATOM 538 O O . ALA A 1 69 ? 13.736 -0.489 -16.556 1.00 79.94 69 ALA A O 1
ATOM 539 N N . GLY A 1 70 ? 13.004 -1.906 -14.984 1.00 75.31 70 GLY A N 1
ATOM 540 C CA . GLY A 1 70 ? 14.325 -2.425 -14.629 1.00 75.31 70 GLY A CA 1
ATOM 541 C C . GLY A 1 70 ? 15.046 -1.667 -13.523 1.00 75.31 70 GLY A C 1
ATOM 542 O O . GLY A 1 70 ? 16.099 -2.133 -13.097 1.00 75.31 70 GLY A O 1
ATOM 543 N N . ASP A 1 71 ? 14.494 -0.553 -13.033 1.00 79.25 71 ASP A N 1
ATOM 544 C CA . ASP A 1 71 ? 15.054 0.174 -11.895 1.00 79.25 71 ASP A CA 1
ATOM 545 C C . ASP A 1 71 ? 14.328 -0.150 -10.573 1.00 79.25 71 ASP A C 1
ATOM 547 O O . ASP A 1 71 ? 13.229 -0.719 -10.523 1.00 79.25 71 ASP A O 1
ATOM 551 N N . SER A 1 72 ? 14.984 0.207 -9.472 1.00 82.25 72 SER A N 1
ATOM 552 C CA . SER A 1 72 ? 14.464 0.145 -8.116 1.00 82.25 72 SER A CA 1
ATOM 553 C C . SER A 1 72 ? 13.459 1.266 -7.853 1.00 82.25 72 SER A C 1
ATOM 555 O O . SER A 1 72 ? 13.818 2.410 -7.585 1.00 82.25 72 SER A O 1
ATOM 557 N N . LEU A 1 73 ? 12.185 0.907 -7.785 1.00 84.00 73 LEU A N 1
ATOM 558 C CA . LEU A 1 73 ? 11.124 1.776 -7.311 1.00 84.00 73 LEU A CA 1
ATOM 559 C C . LEU A 1 73 ? 11.149 1.869 -5.783 1.00 84.00 73 LEU A C 1
ATOM 561 O O . LEU A 1 73 ? 10.865 0.890 -5.091 1.00 84.00 73 LEU A O 1
ATOM 565 N N . THR A 1 74 ? 11.426 3.058 -5.250 1.00 84.00 74 THR A N 1
ATOM 566 C CA . THR A 1 74 ? 11.294 3.337 -3.812 1.00 84.00 74 THR A CA 1
ATOM 567 C C . THR A 1 74 ? 10.113 4.265 -3.569 1.00 84.00 74 THR A C 1
ATOM 569 O O . THR A 1 74 ? 10.016 5.324 -4.181 1.00 84.00 74 THR A O 1
ATOM 572 N N . GLY A 1 75 ? 9.218 3.874 -2.665 1.00 83.94 75 GLY A N 1
ATOM 573 C CA . GLY A 1 75 ? 8.003 4.625 -2.362 1.00 83.94 75 GLY A CA 1
ATOM 574 C C . GLY A 1 75 ? 7.635 4.577 -0.885 1.00 83.94 75 GLY A C 1
ATOM 575 O O . GLY A 1 75 ? 8.217 3.828 -0.093 1.00 83.94 75 GLY A O 1
ATOM 576 N N . THR A 1 76 ? 6.638 5.375 -0.514 1.00 88.50 76 THR A N 1
ATOM 577 C CA . THR A 1 76 ? 6.091 5.390 0.851 1.00 88.50 76 THR A CA 1
ATOM 578 C C . THR A 1 76 ? 4.604 5.084 0.838 1.00 88.50 76 THR A C 1
ATOM 580 O O . THR A 1 76 ? 3.887 5.517 -0.059 1.00 88.50 76 THR A O 1
ATOM 583 N N . VAL A 1 77 ? 4.125 4.339 1.834 1.00 89.12 77 VAL A N 1
ATOM 584 C CA . VAL A 1 77 ? 2.692 4.172 2.084 1.00 89.12 77 VAL A CA 1
ATOM 585 C C . VAL A 1 77 ? 2.299 4.901 3.356 1.00 89.12 77 VAL A C 1
ATOM 587 O O . VAL A 1 77 ? 2.973 4.825 4.387 1.00 89.12 77 VAL A O 1
ATOM 590 N N . TYR A 1 78 ? 1.171 5.585 3.275 1.00 88.44 78 TYR A N 1
ATOM 591 C CA . TYR A 1 78 ? 0.533 6.260 4.381 1.00 88.44 78 TYR A CA 1
ATOM 592 C C . TYR A 1 78 ? -0.882 5.719 4.561 1.00 88.44 78 TYR A C 1
ATOM 594 O O . TYR A 1 78 ? -1.628 5.564 3.594 1.00 88.44 78 TYR A O 1
ATOM 602 N N . THR A 1 79 ? -1.253 5.417 5.803 1.00 89.81 79 THR A N 1
ATOM 603 C CA . THR A 1 79 ? -2.583 4.916 6.152 1.00 89.81 79 THR A CA 1
ATOM 604 C C . THR A 1 79 ? -3.351 5.961 6.945 1.00 89.81 79 THR A C 1
ATOM 606 O O . THR A 1 79 ? -2.880 6.486 7.952 1.00 89.81 79 THR A O 1
ATOM 609 N N . GLU A 1 80 ? -4.567 6.243 6.497 1.00 89.50 80 GLU A N 1
ATOM 610 C CA . GLU A 1 80 ? -5.509 7.158 7.132 1.00 89.50 80 GLU A CA 1
ATOM 611 C C . GLU A 1 80 ? -6.706 6.346 7.640 1.00 89.50 80 GLU A C 1
ATOM 613 O O . GLU A 1 80 ? -7.674 6.147 6.898 1.00 89.50 80 GLU A O 1
ATOM 618 N N . PRO A 1 81 ? -6.656 5.819 8.880 1.00 90.06 81 PRO A N 1
ATOM 619 C CA . PRO A 1 81 ? -7.751 5.033 9.429 1.00 90.06 81 PRO A CA 1
ATOM 620 C C . PRO A 1 81 ? -8.987 5.905 9.650 1.00 90.06 81 PRO A C 1
ATOM 622 O O . PRO A 1 81 ? -8.925 6.953 10.296 1.00 90.06 81 PRO A O 1
ATOM 625 N N . ALA A 1 82 ? -10.133 5.438 9.163 1.00 86.94 82 ALA A N 1
ATOM 626 C CA . ALA A 1 82 ? -11.419 6.045 9.468 1.00 86.94 82 ALA A CA 1
ATOM 627 C C . ALA A 1 82 ? -11.798 5.782 10.936 1.00 86.94 82 ALA A C 1
ATOM 629 O O . ALA A 1 82 ? -11.353 4.809 11.547 1.00 86.94 82 ALA A O 1
ATOM 630 N N . GLY A 1 83 ? -12.654 6.619 11.515 1.00 87.38 83 GLY A N 1
ATOM 631 C CA . GLY A 1 83 ? -13.193 6.405 12.861 1.00 87.38 83 GLY A CA 1
ATOM 632 C C . GLY A 1 83 ? -13.440 7.713 13.597 1.00 87.38 83 GLY A C 1
ATOM 633 O O . GLY A 1 83 ? -12.721 8.690 13.400 1.00 87.38 83 GLY A O 1
ATOM 634 N N . LYS A 1 84 ? -14.462 7.734 14.456 1.00 88.62 84 LYS A N 1
ATOM 635 C CA . LYS A 1 84 ? -14.843 8.940 15.212 1.00 88.62 84 LYS A CA 1
ATOM 636 C C . LYS A 1 84 ? -14.053 9.092 16.511 1.00 88.62 84 LYS A C 1
ATOM 638 O O . LYS A 1 84 ? -13.971 10.182 17.062 1.00 88.62 84 LYS A O 1
ATOM 643 N N . ASN A 1 85 ? -13.478 7.999 17.008 1.00 90.50 85 ASN A N 1
ATOM 644 C CA . ASN A 1 85 ? -12.709 7.950 18.248 1.00 90.50 85 ASN A CA 1
ATOM 645 C C . ASN A 1 85 ? -11.418 7.136 18.070 1.00 90.50 85 ASN A C 1
ATOM 647 O O . ASN A 1 85 ? -11.218 6.448 17.071 1.00 90.50 85 ASN A O 1
ATOM 651 N N . GLU A 1 86 ? -10.513 7.234 19.040 1.00 89.06 86 GLU A N 1
ATOM 652 C CA . GLU A 1 86 ? -9.194 6.592 18.979 1.00 89.06 86 GLU A CA 1
ATOM 653 C C . GLU A 1 86 ? -9.262 5.059 18.970 1.00 89.06 86 GLU A C 1
ATOM 655 O O . GLU A 1 86 ? -8.486 4.414 18.272 1.00 89.06 86 GLU A O 1
ATOM 660 N N . LYS A 1 87 ? -10.251 4.467 19.648 1.00 89.31 87 LYS A N 1
ATOM 661 C CA . LYS A 1 87 ? -10.466 3.014 19.659 1.00 89.31 87 LYS A CA 1
ATOM 662 C C . LYS A 1 87 ? -10.887 2.483 18.285 1.00 89.31 87 LYS A C 1
ATOM 664 O O . LYS A 1 87 ? -10.388 1.450 17.844 1.00 89.31 87 LYS A O 1
ATOM 669 N N . GLU A 1 88 ? -11.803 3.171 17.609 1.00 88.06 88 GLU A N 1
ATOM 670 C CA . GLU A 1 88 ? -12.211 2.857 16.235 1.00 88.06 88 GLU A CA 1
ATOM 671 C C . GLU A 1 88 ? -11.056 3.055 15.259 1.00 88.06 88 GLU A C 1
ATOM 673 O O . GLU A 1 88 ? -10.777 2.151 14.472 1.00 88.06 88 GLU A O 1
ATOM 678 N N . ARG A 1 89 ? -10.336 4.182 15.365 1.00 89.50 89 ARG A N 1
ATOM 679 C CA . ARG A 1 89 ? -9.150 4.450 14.541 1.00 89.50 89 ARG A CA 1
ATOM 680 C C . ARG A 1 89 ? -8.072 3.386 14.741 1.00 89.50 89 ARG A C 1
ATOM 682 O O . ARG A 1 89 ? -7.505 2.938 13.756 1.00 89.50 89 ARG A O 1
ATOM 689 N N . GLY A 1 90 ? -7.834 2.925 15.970 1.00 88.44 90 GLY A N 1
ATOM 690 C CA . GLY A 1 90 ? -6.883 1.849 16.269 1.00 88.44 90 GLY A CA 1
ATOM 691 C C . GLY A 1 90 ? -7.265 0.523 15.608 1.00 88.44 90 GLY A C 1
ATOM 692 O O . GLY A 1 90 ? -6.465 -0.055 14.877 1.00 88.44 90 GLY A O 1
ATOM 693 N N . LYS A 1 91 ? -8.523 0.085 15.758 1.00 88.88 91 LYS A N 1
ATOM 694 C CA . LYS A 1 91 ? -9.024 -1.134 15.091 1.00 88.88 91 LYS A CA 1
ATOM 695 C C . LYS A 1 91 ? -8.949 -1.040 13.571 1.00 88.88 91 LYS A C 1
ATOM 697 O O . LYS A 1 91 ? -8.647 -2.018 12.893 1.00 88.88 91 LYS A O 1
ATOM 702 N N . ASN A 1 92 ? -9.269 0.125 13.025 1.00 89.69 92 ASN A N 1
ATOM 703 C CA . ASN A 1 92 ? -9.223 0.346 11.591 1.00 89.69 92 ASN A CA 1
ATOM 704 C C . ASN A 1 92 ? -7.783 0.429 11.080 1.00 89.69 92 ASN A C 1
ATOM 706 O O . ASN A 1 92 ? -7.489 -0.139 10.035 1.00 89.69 92 ASN A O 1
ATOM 710 N N . LEU A 1 93 ? -6.864 1.013 11.847 1.00 88.75 93 LEU A N 1
ATOM 711 C CA . LEU A 1 93 ? -5.437 1.007 11.542 1.00 88.75 93 LEU A CA 1
ATOM 712 C C . LEU A 1 93 ? -4.876 -0.418 11.503 1.00 88.75 93 LEU A C 1
ATOM 714 O O . LEU A 1 93 ? -4.155 -0.757 10.571 1.00 88.75 93 LEU A O 1
ATOM 718 N N . GLU A 1 94 ? -5.244 -1.273 12.459 1.00 87.62 94 GLU A N 1
ATOM 719 C CA . GLU A 1 94 ? -4.869 -2.693 12.442 1.00 87.62 94 GLU A CA 1
ATOM 720 C C . GLU A 1 94 ? -5.382 -3.402 11.184 1.00 87.62 94 GLU A C 1
ATOM 722 O O . GLU A 1 94 ? -4.641 -4.156 10.553 1.00 87.62 94 GLU A O 1
ATOM 727 N N . LYS A 1 95 ? -6.626 -3.122 10.771 1.00 86.88 95 LYS A N 1
ATOM 728 C CA . LYS A 1 95 ? -7.179 -3.651 9.517 1.00 86.88 95 LYS A CA 1
ATOM 729 C C . LYS A 1 95 ? -6.403 -3.153 8.302 1.00 86.88 95 LYS A C 1
ATOM 731 O O . LYS A 1 95 ? -6.076 -3.961 7.442 1.00 86.88 95 LYS A O 1
ATOM 736 N N . LEU A 1 96 ? -6.092 -1.858 8.223 1.00 87.12 96 LEU A N 1
ATOM 737 C CA . LEU A 1 96 ? -5.320 -1.286 7.115 1.00 87.12 96 LEU A CA 1
ATOM 738 C C . LEU A 1 96 ? -3.911 -1.889 7.050 1.00 87.12 96 LEU A C 1
ATOM 740 O O . LEU A 1 96 ? -3.484 -2.322 5.986 1.00 87.12 96 LEU A O 1
ATOM 744 N N . ASN A 1 97 ? -3.232 -2.018 8.190 1.00 87.94 97 ASN A N 1
ATOM 745 C CA . ASN A 1 97 ? -1.891 -2.601 8.281 1.00 87.94 97 ASN A CA 1
ATOM 746 C C . ASN A 1 97 ? -1.851 -4.097 7.940 1.00 87.94 97 ASN A C 1
ATOM 748 O O . ASN A 1 97 ? -0.802 -4.598 7.547 1.00 87.94 97 ASN A O 1
ATOM 752 N N . ALA A 1 98 ? -2.975 -4.806 8.078 1.00 86.38 98 ALA A N 1
ATOM 753 C CA . ALA A 1 98 ? -3.093 -6.208 7.689 1.00 86.38 98 ALA A CA 1
ATOM 754 C C . ALA A 1 98 ? -3.200 -6.419 6.167 1.00 86.38 98 ALA A C 1
ATOM 756 O O . ALA A 1 98 ? -3.204 -7.569 5.723 1.00 86.38 98 ALA A O 1
ATOM 757 N N . HIS A 1 99 ? -3.312 -5.347 5.376 1.00 86.50 99 HIS A N 1
ATOM 758 C CA . HIS A 1 99 ? -3.285 -5.440 3.921 1.00 86.50 99 HIS A CA 1
ATOM 759 C C . HIS A 1 99 ? -1.854 -5.566 3.394 1.00 86.50 99 HIS A C 1
ATOM 761 O O . HIS A 1 99 ? -0.882 -5.090 3.989 1.00 86.50 99 HIS A O 1
ATOM 767 N N . VAL A 1 100 ? -1.746 -6.190 2.227 1.00 86.38 100 VAL A N 1
ATOM 768 C CA . VAL A 1 100 ? -0.488 -6.398 1.514 1.00 86.38 100 V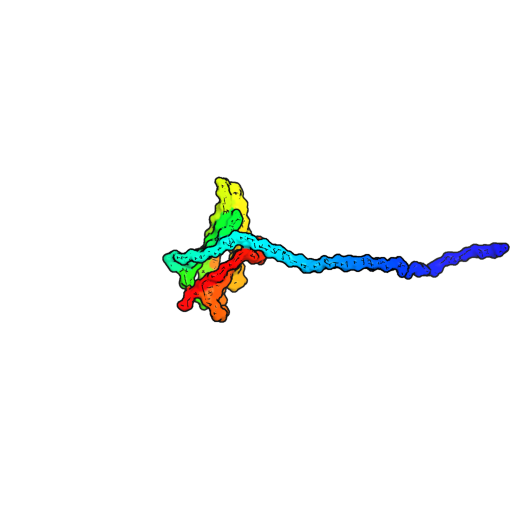AL A CA 1
ATOM 769 C C . VAL A 1 100 ? -0.575 -5.701 0.165 1.00 86.38 100 VAL A C 1
ATOM 771 O O . VAL A 1 100 ? -1.521 -5.909 -0.588 1.00 86.38 100 VAL A O 1
ATOM 774 N N . LEU A 1 101 ? 0.408 -4.867 -0.140 1.00 86.00 101 LEU A N 1
ATOM 775 C CA . LEU A 1 101 ? 0.586 -4.283 -1.461 1.00 86.00 101 LEU A CA 1
ATOM 776 C C . LEU A 1 101 ? 1.268 -5.298 -2.366 1.00 86.00 101 LEU A C 1
ATOM 778 O O . LEU A 1 101 ? 2.233 -5.936 -1.959 1.00 86.00 101 LEU A O 1
ATOM 782 N N . ASP A 1 102 ? 0.764 -5.427 -3.582 1.00 85.19 102 ASP A N 1
ATOM 783 C CA . ASP A 1 102 ? 1.324 -6.244 -4.648 1.00 85.19 102 ASP A CA 1
ATOM 784 C C . ASP A 1 102 ? 1.719 -5.325 -5.799 1.00 85.19 102 ASP A C 1
ATOM 786 O O . ASP A 1 102 ? 0.858 -4.834 -6.525 1.00 85.19 102 ASP A O 1
ATOM 790 N N . VAL A 1 103 ? 3.010 -5.053 -5.940 1.00 82.12 103 VAL A N 1
ATOM 791 C CA . VAL A 1 103 ? 3.550 -4.194 -6.993 1.00 82.12 103 VAL A CA 1
ATOM 792 C C . VAL A 1 103 ? 4.311 -5.072 -7.967 1.00 82.12 103 VAL A C 1
ATOM 794 O O . VAL A 1 103 ? 5.344 -5.640 -7.620 1.00 82.12 103 VAL A O 1
ATOM 797 N N . ALA A 1 104 ? 3.792 -5.200 -9.189 1.00 77.12 104 ALA A N 1
ATOM 798 C CA . ALA A 1 104 ? 4.427 -5.988 -10.246 1.00 77.12 104 ALA A CA 1
ATOM 799 C C . ALA A 1 104 ? 4.801 -7.432 -9.822 1.00 77.12 104 ALA A C 1
ATOM 801 O O . ALA A 1 104 ? 5.822 -7.970 -10.244 1.00 77.12 104 ALA A O 1
ATOM 802 N N . GLY A 1 105 ? 3.982 -8.062 -8.968 1.00 76.38 105 GLY A N 1
ATOM 803 C CA . GLY A 1 105 ? 4.197 -9.420 -8.458 1.00 76.38 105 GLY A CA 1
ATOM 804 C C . GLY A 1 105 ? 5.003 -9.500 -7.157 1.00 76.38 105 GLY A C 1
ATOM 805 O O . GLY A 1 105 ? 5.096 -10.579 -6.569 1.00 76.38 105 GLY A O 1
ATOM 806 N N . GLN A 1 106 ? 5.556 -8.385 -6.675 1.00 83.88 106 GLN A N 1
ATOM 807 C CA . GLN A 1 106 ? 6.244 -8.309 -5.389 1.00 83.88 106 GLN A CA 1
ATOM 808 C C . GLN A 1 106 ? 5.283 -7.869 -4.292 1.00 83.88 106 GLN A C 1
ATOM 810 O O . GLN A 1 106 ? 4.591 -6.861 -4.410 1.00 83.88 106 GLN A O 1
ATOM 815 N N . ASN A 1 107 ? 5.274 -8.613 -3.189 1.00 86.69 107 ASN A N 1
ATOM 816 C CA . ASN A 1 107 ? 4.378 -8.354 -2.072 1.00 86.69 107 ASN A CA 1
ATOM 817 C C . ASN A 1 107 ? 5.102 -7.618 -0.945 1.00 86.69 107 ASN A C 1
ATOM 819 O O . ASN A 1 107 ? 6.192 -8.026 -0.545 1.00 86.69 107 ASN A O 1
ATOM 823 N N . SER A 1 108 ? 4.471 -6.602 -0.363 1.00 84.38 108 SER A N 1
ATOM 824 C CA . SER A 1 108 ? 4.945 -6.005 0.884 1.00 84.38 108 SER A CA 1
ATOM 825 C C . SER A 1 108 ? 3.806 -5.516 1.768 1.00 84.38 108 SER A C 1
ATOM 827 O O . SER A 1 108 ? 2.776 -5.044 1.292 1.00 84.38 108 SER A O 1
ATOM 829 N N . ALA A 1 109 ? 3.972 -5.661 3.079 1.00 86.12 109 ALA A N 1
ATOM 830 C CA . ALA A 1 109 ? 2.939 -5.323 4.048 1.00 86.12 109 ALA A CA 1
ATOM 831 C C . ALA A 1 109 ? 2.793 -3.805 4.191 1.00 86.12 109 ALA A C 1
ATOM 833 O O . ALA A 1 109 ? 3.783 -3.107 4.403 1.00 86.12 109 ALA A O 1
ATOM 834 N N . VAL A 1 110 ? 1.557 -3.295 4.177 1.00 85.88 110 VAL A N 1
ATOM 835 C CA . VAL A 1 110 ? 1.274 -1.855 4.342 1.00 85.88 110 VAL A CA 1
ATOM 836 C C . VAL A 1 110 ? 1.882 -1.300 5.643 1.00 85.88 110 VAL A C 1
ATOM 838 O O . VAL A 1 110 ? 2.292 -0.141 5.701 1.00 85.88 110 VAL A O 1
ATOM 841 N N . SER A 1 111 ? 2.043 -2.141 6.668 1.00 85.31 111 SER A N 1
ATOM 842 C CA . SER A 1 111 ? 2.700 -1.793 7.932 1.00 85.31 111 SER A CA 1
ATOM 843 C C . SER A 1 111 ? 4.136 -1.272 7.797 1.00 85.31 111 SER A C 1
ATOM 845 O O . SER A 1 111 ? 4.587 -0.547 8.681 1.00 85.31 111 SER A O 1
ATOM 847 N N . ASN A 1 112 ? 4.858 -1.621 6.726 1.00 82.31 112 ASN A N 1
ATOM 848 C CA . ASN A 1 112 ? 6.283 -1.307 6.584 1.00 82.31 112 ASN A CA 1
ATOM 849 C C . ASN A 1 112 ? 6.560 0.170 6.274 1.00 82.31 112 ASN A C 1
ATOM 851 O O . ASN A 1 112 ? 7.691 0.610 6.466 1.00 82.31 112 ASN A O 1
ATOM 855 N N . ARG A 1 113 ? 5.543 0.950 5.863 1.00 84.62 113 ARG A N 1
ATOM 856 C CA . ARG A 1 113 ? 5.595 2.395 5.527 1.00 84.62 113 ARG A CA 1
ATOM 857 C C . ARG A 1 113 ? 6.521 2.792 4.374 1.00 84.62 113 ARG A C 1
ATOM 859 O O . ARG A 1 113 ? 6.179 3.708 3.637 1.00 84.62 113 ARG A O 1
ATOM 866 N N . ILE A 1 114 ? 7.655 2.128 4.200 1.00 84.94 114 ILE A N 1
ATOM 867 C CA . ILE A 1 114 ? 8.640 2.341 3.142 1.00 84.94 114 ILE A CA 1
ATOM 868 C C . ILE A 1 114 ? 8.782 1.034 2.368 1.00 84.94 114 ILE A C 1
ATOM 870 O O . ILE A 1 114 ? 8.849 -0.046 2.959 1.00 84.94 114 ILE A O 1
ATOM 874 N N . PHE A 1 115 ? 8.840 1.141 1.044 1.00 83.88 115 PHE A N 1
ATOM 875 C CA . PHE A 1 115 ? 8.919 -0.000 0.142 1.00 83.88 115 PHE A CA 1
ATOM 876 C C . PHE A 1 115 ? 9.992 0.228 -0.894 1.00 83.88 115 PHE A C 1
ATOM 878 O O . PHE A 1 115 ? 10.156 1.343 -1.387 1.00 83.88 115 PHE A O 1
ATOM 885 N N . LYS A 1 116 ? 10.667 -0.860 -1.245 1.00 86.44 116 LYS A N 1
ATOM 886 C CA . LYS A 1 116 ? 11.560 -0.930 -2.385 1.00 86.44 116 LYS A CA 1
ATOM 887 C C . LYS A 1 116 ? 11.150 -2.139 -3.213 1.00 86.44 116 LYS A C 1
ATOM 889 O O . LYS A 1 116 ? 11.109 -3.246 -2.681 1.00 86.44 116 LYS A O 1
ATOM 894 N N . PHE A 1 117 ? 10.822 -1.906 -4.473 1.00 84.25 117 PHE A N 1
ATOM 895 C CA . PHE A 1 117 ? 10.423 -2.930 -5.431 1.00 84.25 117 PHE A CA 1
ATOM 896 C C . PHE A 1 117 ? 11.260 -2.797 -6.695 1.00 84.25 117 PHE A C 1
ATOM 898 O O . PHE A 1 117 ? 11.587 -1.688 -7.102 1.00 84.25 117 PHE A O 1
ATOM 905 N N . GLU A 1 118 ? 11.588 -3.912 -7.331 1.00 82.69 118 GLU A N 1
ATOM 906 C CA . GLU A 1 118 ? 12.274 -3.899 -8.627 1.00 82.69 118 GLU A CA 1
ATOM 907 C C . GLU A 1 118 ? 11.243 -3.962 -9.753 1.00 82.69 118 GLU A C 1
ATOM 909 O O . GLU A 1 118 ? 10.463 -4.910 -9.830 1.00 82.69 118 GLU A O 1
ATOM 914 N N . LEU A 1 119 ? 11.182 -2.949 -10.616 1.00 81.06 119 LEU A N 1
ATOM 915 C CA . LEU A 1 119 ? 10.213 -2.966 -11.709 1.00 81.06 119 LEU A CA 1
ATOM 916 C C . LEU A 1 119 ? 10.661 -3.978 -12.776 1.00 81.06 119 LEU A C 1
ATOM 918 O O . LEU A 1 119 ? 11.780 -3.871 -13.277 1.00 81.06 119 LEU A O 1
ATOM 922 N N . PRO A 1 120 ? 9.826 -4.962 -13.160 1.00 72.25 120 PRO A N 1
ATOM 923 C CA . PRO A 1 120 ? 10.229 -5.974 -14.126 1.00 72.25 120 PRO A CA 1
ATOM 924 C C . PRO A 1 120 ? 10.456 -5.359 -15.512 1.00 72.25 120 PRO A C 1
ATOM 926 O O . PRO A 1 120 ? 9.679 -4.529 -15.976 1.00 72.25 120 PRO A O 1
ATOM 929 N N . ILE A 1 121 ? 11.474 -5.848 -16.227 1.00 70.81 121 ILE A N 1
ATOM 930 C CA . ILE A 1 121 ? 11.860 -5.398 -17.584 1.00 70.81 121 ILE A CA 1
ATOM 931 C C . ILE A 1 121 ? 10.918 -5.989 -18.663 1.00 70.81 121 ILE A C 1
ATOM 933 O O . ILE A 1 121 ? 11.285 -6.187 -19.817 1.00 70.81 121 ILE A O 1
ATOM 937 N N . THR A 1 122 ? 9.685 -6.362 -18.306 1.00 59.00 122 THR A N 1
ATOM 938 C CA . THR A 1 122 ? 8.857 -7.219 -19.172 1.00 59.00 122 THR A CA 1
ATOM 939 C C . THR A 1 122 ? 7.827 -6.417 -19.972 1.00 59.00 122 THR A C 1
ATOM 941 O O . THR A 1 122 ? 6.743 -6.131 -19.485 1.00 59.00 122 THR A O 1
ATOM 944 N N . GLY A 1 123 ? 8.185 -6.111 -21.2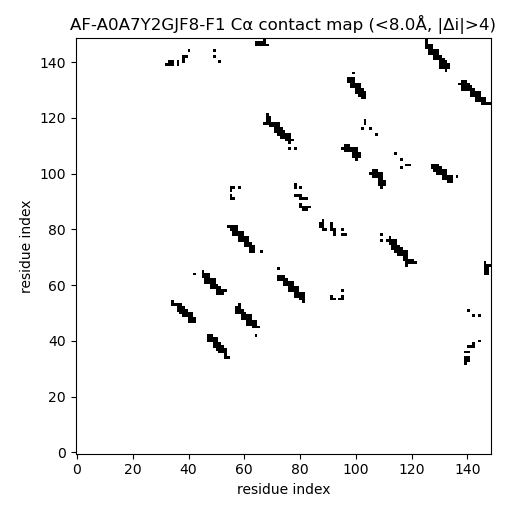24 1.00 55.50 123 GLY A N 1
ATOM 945 C CA . GLY A 1 123 ? 7.334 -6.237 -22.420 1.00 55.50 123 GLY A CA 1
ATOM 946 C C . GLY A 1 123 ? 6.063 -5.382 -22.560 1.00 55.50 123 GLY A C 1
ATOM 947 O O . GLY A 1 123 ? 5.016 -5.700 -22.009 1.00 55.50 123 GLY A O 1
ATOM 948 N N . SER A 1 124 ? 6.133 -4.396 -23.463 1.00 50.78 124 SER A N 1
ATOM 949 C CA . SER A 1 124 ? 5.043 -3.725 -24.212 1.00 50.78 124 SER A CA 1
ATOM 950 C C . SER A 1 124 ? 3.945 -2.957 -23.465 1.00 50.78 124 SER A C 1
ATOM 952 O O . SER A 1 124 ? 3.206 -2.214 -24.111 1.00 50.78 124 SER A O 1
ATOM 954 N N . GLY A 1 125 ? 3.849 -3.048 -22.143 1.00 53.75 125 GLY A N 1
ATOM 955 C CA . GLY A 1 125 ? 2.962 -2.208 -21.344 1.00 53.75 125 GLY A CA 1
ATOM 956 C C . GLY A 1 125 ? 3.750 -1.156 -20.578 1.00 53.75 125 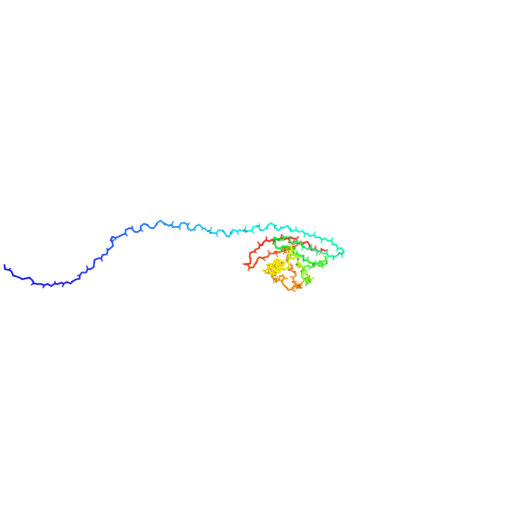GLY A C 1
ATOM 957 O O . GLY A 1 125 ? 4.447 -1.482 -19.628 1.00 53.75 125 GLY A O 1
ATOM 958 N N . VAL A 1 126 ? 3.583 0.119 -20.925 1.00 62.31 126 VAL A N 1
ATOM 959 C CA . VAL A 1 126 ? 4.059 1.291 -20.158 1.00 62.31 126 VAL A CA 1
ATOM 960 C C . VAL A 1 126 ? 3.345 1.457 -18.818 1.00 62.31 126 VAL A C 1
ATOM 962 O O . VAL A 1 126 ? 3.085 2.572 -18.388 1.00 62.31 126 VAL A O 1
ATOM 965 N N . LYS A 1 127 ? 2.903 0.367 -18.193 1.00 71.12 127 LYS A N 1
ATOM 966 C CA . LYS A 1 127 ? 2.096 0.371 -16.979 1.00 71.12 127 LYS A CA 1
ATOM 967 C C . LYS A 1 127 ? 2.422 -0.860 -16.150 1.00 71.12 127 LYS A C 1
ATOM 969 O O . LYS A 1 127 ? 2.552 -1.950 -16.700 1.00 71.12 127 LYS A O 1
ATOM 974 N N . PHE A 1 128 ? 2.491 -0.699 -14.836 1.00 73.06 128 PHE A N 1
ATOM 975 C CA . PHE A 1 128 ? 2.547 -1.813 -13.896 1.00 73.06 128 PHE A CA 1
ATOM 976 C C . PHE A 1 128 ? 1.302 -1.808 -13.015 1.00 73.06 128 PHE A C 1
ATOM 978 O O . PHE A 1 128 ? 0.777 -0.754 -12.654 1.00 73.06 128 PHE A O 1
ATOM 985 N N . MET A 1 129 ? 0.827 -3.000 -12.664 1.00 76.12 129 MET A N 1
ATOM 986 C CA . MET A 1 129 ? -0.320 -3.148 -11.778 1.00 76.12 129 MET A CA 1
ATOM 987 C C . MET A 1 129 ? 0.135 -3.032 -10.320 1.00 76.12 129 MET A C 1
ATOM 989 O O . MET A 1 129 ? 1.030 -3.757 -9.874 1.00 76.12 129 MET A O 1
ATOM 993 N N . VAL A 1 130 ? -0.529 -2.155 -9.573 1.00 81.88 130 VAL A N 1
ATOM 994 C CA . VAL A 1 130 ? -0.476 -2.081 -8.113 1.00 81.88 130 VAL A CA 1
ATOM 995 C C . VAL A 1 130 ? -1.769 -2.672 -7.567 1.00 81.88 130 VAL A C 1
ATOM 997 O O . VAL A 1 130 ? -2.849 -2.107 -7.720 1.00 81.88 130 VAL A O 1
ATOM 1000 N N . GLY A 1 131 ? -1.665 -3.840 -6.947 1.00 84.06 131 GLY A N 1
ATOM 1001 C CA . GLY A 1 131 ? -2.752 -4.529 -6.273 1.00 84.06 131 GLY A CA 1
ATOM 1002 C C . GLY A 1 131 ? -2.745 -4.291 -4.767 1.00 84.06 131 GLY A C 1
ATOM 1003 O O . GLY A 1 131 ? -1.693 -4.208 -4.140 1.00 84.06 131 GLY A O 1
ATOM 1004 N N . LEU A 1 132 ? -3.931 -4.268 -4.169 1.00 84.81 132 LEU A N 1
ATOM 1005 C CA . LEU A 1 132 ? -4.117 -4.376 -2.727 1.00 84.81 132 LEU A CA 1
ATOM 1006 C C . LEU A 1 132 ? -4.683 -5.761 -2.414 1.00 84.81 132 LEU A C 1
ATOM 1008 O O . LEU A 1 132 ? -5.698 -6.160 -2.986 1.00 84.81 132 LEU A O 1
ATOM 1012 N N . LYS A 1 133 ? -4.040 -6.493 -1.508 1.00 86.00 133 LYS A N 1
ATOM 1013 C CA . LYS A 1 133 ? -4.469 -7.804 -1.016 1.00 86.00 133 LYS A CA 1
ATOM 1014 C C . LYS A 1 133 ? -4.941 -7.715 0.429 1.00 86.00 133 LYS A C 1
ATOM 1016 O O . LYS A 1 133 ? -4.397 -6.946 1.222 1.00 86.00 133 LYS A O 1
ATOM 1021 N N . ASP A 1 134 ? -5.944 -8.516 0.770 1.00 83.44 134 ASP A N 1
ATOM 1022 C CA . ASP A 1 134 ? -6.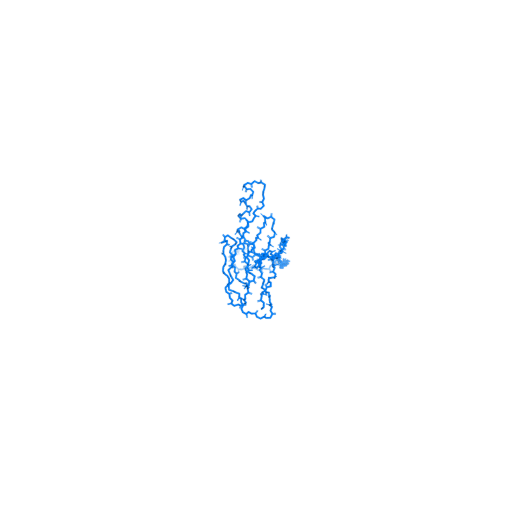394 -8.693 2.148 1.00 83.44 134 ASP A CA 1
ATOM 1023 C C . ASP A 1 134 ? -5.419 -9.584 2.942 1.00 83.44 134 ASP A C 1
ATOM 1025 O O . ASP A 1 134 ? -4.481 -10.178 2.405 1.00 83.44 134 ASP A O 1
ATOM 1029 N N . ARG A 1 135 ? -5.688 -9.740 4.243 1.00 77.19 135 ARG A N 1
ATOM 1030 C CA . ARG A 1 135 ? -4.942 -10.648 5.130 1.00 77.19 135 ARG A CA 1
ATOM 1031 C C . ARG A 1 135 ? -4.954 -12.113 4.662 1.00 77.19 135 ARG A C 1
ATOM 1033 O O . ARG A 1 135 ? -4.087 -12.887 5.056 1.00 77.19 135 ARG A O 1
ATOM 1040 N N . LYS A 1 136 ? -5.954 -12.517 3.880 1.00 79.38 136 LYS A N 1
ATOM 1041 C CA . LYS A 1 136 ? -6.095 -13.878 3.347 1.00 79.38 136 LYS A CA 1
ATOM 1042 C C . LYS A 1 136 ? -5.331 -14.057 2.026 1.00 79.38 136 LYS A C 1
ATOM 1044 O O . LYS A 1 136 ? -5.290 -15.169 1.514 1.00 79.38 136 LYS A O 1
ATOM 1049 N N . GLY A 1 137 ? -4.724 -12.993 1.493 1.00 76.00 137 GLY A N 1
ATOM 1050 C CA . GLY A 1 137 ? -4.010 -12.984 0.219 1.00 76.00 137 GLY A CA 1
ATOM 1051 C C . GLY A 1 137 ? -4.905 -12.768 -1.005 1.00 76.00 137 GLY A C 1
ATOM 1052 O O . GLY A 1 137 ? -4.402 -12.796 -2.129 1.00 76.00 137 GLY A O 1
ATOM 1053 N N . ASN A 1 138 ? -6.205 -12.524 -0.822 1.00 81.38 138 ASN A N 1
ATOM 1054 C CA . ASN A 1 138 ? -7.122 -12.238 -1.921 1.00 81.38 138 ASN A CA 1
ATOM 1055 C C . ASN A 1 138 ? -6.902 -10.812 -2.412 1.00 81.38 138 ASN A C 1
ATOM 1057 O O . ASN A 1 138 ? -6.811 -9.886 -1.607 1.00 81.38 138 ASN A O 1
ATOM 1061 N N . ARG A 1 139 ? -6.865 -10.614 -3.732 1.00 81.75 139 ARG A N 1
ATOM 1062 C CA . ARG A 1 139 ? -6.785 -9.272 -4.313 1.00 81.75 139 ARG A CA 1
ATOM 1063 C C . ARG A 1 139 ? -8.128 -8.562 -4.138 1.00 81.75 139 ARG A C 1
ATOM 1065 O O . ARG A 1 139 ? -9.147 -9.017 -4.643 1.00 81.75 139 ARG A O 1
ATOM 1072 N N . VAL A 1 140 ? -8.092 -7.462 -3.401 1.00 82.56 140 VAL A N 1
ATOM 1073 C CA . VAL A 1 140 ? -9.233 -6.611 -3.045 1.00 82.56 140 VAL A CA 1
ATOM 1074 C C . VAL A 1 140 ? -9.397 -5.475 -4.048 1.00 82.56 140 VAL A C 1
ATOM 1076 O O . VAL A 1 140 ? -10.512 -5.049 -4.327 1.00 82.56 140 VAL A O 1
ATOM 1079 N N . SER A 1 141 ? -8.275 -4.979 -4.574 1.00 80.94 141 SER A N 1
ATOM 1080 C CA . SER A 1 141 ? -8.236 -3.866 -5.516 1.00 80.94 141 SER A CA 1
ATOM 1081 C C . SER A 1 141 ? -7.013 -3.940 -6.416 1.00 80.94 141 SER A C 1
ATOM 1083 O O . SER A 1 141 ? -6.023 -4.592 -6.068 1.00 80.94 141 SER A O 1
ATOM 1085 N N . SER A 1 142 ? -7.065 -3.252 -7.550 1.00 80.69 142 SER A N 1
ATOM 1086 C CA . SER A 1 142 ? -5.944 -3.114 -8.476 1.00 80.69 142 SER A CA 1
ATOM 1087 C C . SER A 1 142 ? -6.042 -1.821 -9.263 1.00 80.69 142 SER A C 1
ATOM 1089 O O . SER A 1 142 ? -7.128 -1.454 -9.705 1.00 80.69 142 SER A O 1
ATOM 1091 N N . ILE A 1 143 ? -4.900 -1.183 -9.490 1.00 82.12 143 ILE A N 1
ATOM 1092 C CA . ILE A 1 143 ? -4.780 -0.016 -10.354 1.00 82.12 143 ILE A CA 1
ATOM 1093 C C . ILE A 1 143 ? -3.547 -0.133 -11.246 1.00 82.12 143 ILE A C 1
ATOM 1095 O O . ILE A 1 143 ? -2.491 -0.576 -10.797 1.00 82.12 143 ILE A O 1
ATOM 1099 N N . ASP A 1 144 ? -3.683 0.283 -12.502 1.00 80.94 144 ASP A N 1
ATOM 1100 C CA . ASP A 1 144 ? -2.575 0.335 -13.450 1.00 80.94 144 ASP A CA 1
ATOM 1101 C C . ASP A 1 144 ? -1.894 1.700 -13.372 1.00 80.94 144 ASP A C 1
ATOM 1103 O O . ASP A 1 144 ? -2.490 2.731 -13.695 1.00 80.94 144 ASP A O 1
ATOM 1107 N N . VAL A 1 145 ? -0.631 1.707 -12.956 1.00 77.31 145 VAL A N 1
ATOM 1108 C CA . VAL A 1 145 ? 0.181 2.917 -12.845 1.00 77.31 145 VAL A CA 1
ATOM 1109 C C . VAL A 1 145 ? 1.068 3.035 -14.083 1.00 77.31 145 VAL A C 1
ATOM 1111 O O . VAL A 1 145 ? 1.831 2.107 -14.355 1.00 77.31 145 VAL A O 1
ATOM 1114 N N . PRO A 1 146 ? 0.995 4.144 -14.843 1.00 73.94 146 PRO A N 1
ATOM 1115 C CA . PRO A 1 146 ? 1.852 4.342 -16.000 1.00 73.94 146 PRO A CA 1
ATOM 1116 C C . PRO A 1 146 ? 3.303 4.629 -15.602 1.00 73.94 146 PRO A C 1
ATOM 1118 O O . PRO A 1 146 ? 3.560 5.381 -14.661 1.00 73.94 146 PRO A O 1
ATOM 1121 N N . LEU A 1 147 ? 4.223 4.039 -16.359 1.00 71.56 147 LEU A N 1
ATOM 1122 C CA . LEU A 1 147 ? 5.654 4.308 -16.361 1.00 71.56 147 LEU A CA 1
ATOM 1123 C C . LEU A 1 147 ? 5.953 5.504 -17.262 1.00 71.56 147 LEU A C 1
ATOM 1125 O O . LEU A 1 147 ? 5.247 5.746 -18.247 1.00 71.56 147 LEU A O 1
ATOM 1129 N N . SER A 1 148 ? 7.015 6.221 -16.921 1.00 63.47 148 SER A N 1
ATOM 1130 C CA . SER A 1 148 ? 7.559 7.280 -17.763 1.00 63.47 148 SER A CA 1
ATOM 1131 C C . SER A 1 148 ? 8.439 6.614 -18.826 1.00 63.47 148 SER A C 1
ATOM 1133 O O . SER A 1 148 ? 9.329 5.835 -18.491 1.00 63.47 148 SER A O 1
ATOM 1135 N N . LEU A 1 149 ? 8.084 6.818 -20.100 1.00 57.03 149 LEU A N 1
ATOM 1136 C CA . LEU A 1 149 ? 8.798 6.291 -21.271 1.00 57.03 149 LEU A CA 1
ATOM 1137 C C . LEU A 1 149 ? 10.045 7.110 -21.593 1.00 57.03 149 LEU A C 1
ATOM 1139 O O . LEU A 1 149 ? 9.937 8.356 -21.536 1.00 57.03 149 LEU A O 1
#

Radius of gyration: 29.36 Å; Cα contacts (8 Å, |Δi|>4): 264; chains: 1; bounding box: 50×110×44 Å

Foldseek 3Di:
DDDDDDDDDDDDDDDDPPPDPPPPPDPPPPPLPQFVWDWDWDDDPQWTWIWTQGPQFIKIKIWGNQADAQDKTKIFIDTDGDDPDPVSSVVSVVQQQLKWKQKQNDIDGNVVRIDIDHHHNDDDAQWIKIFIAGNVRRTNDIDTDGHDD

pLDDT: mean 73.2, std 16.0, range [36.31, 90.5]